Protein AF-A0A2D4J1Q3-F1 (afdb_monomer_lite)

InterPro domains:
  IPR022682 Peptidase C2, calpain, large subunit, domain III [PF01067] (1-33)
  IPR022683 Peptidase C2, calpain, domain III [SM00720] (1-94)
  IPR036213 Calpain large subunit, domain III superfamily [SSF49758] (2-84)
  IPR051297 PalB/RIM13 Calpain-like [PTHR46143] (2-76)

Organism: NCBI:txid129467

pLDDT: mean 78.74, std 18.18, range [32.31, 96.88]

Radius of gyration: 15.25 Å; chains: 1; bounding box: 37×30×38 Å

Foldseek 3Di:
DDDDQDDQQVQDDVVSVVRPVSHDDDDDDDPDFAKDKDWDDDDQVWFDKDKDADPDDDDDCPPQNDRMDILPGRDGQDPPGTSMDIRGGPPPPVPDDPPDD

Secondary structure (DSSP, 8-state):
------GGG---STTSTTTGGGS-------SS---EEEEE---TTSEE--EEE----SS--TTT--SEEE-SS-EE--SS--EEEEE--TTSTTS------

Sequence (101 aa):
MNGQWKGHSAGGCGNFRDTCKNNPIYQFQMDKTGPLLLELRGPRQYSVGLEVVTVSSIGDPGSLGFQKKNSGDYRHCRESCFNRLFSAGPLEEELLPPLLF

Structure (mmCIF, N/CA/C/O backbone):
data_AF-A0A2D4J1Q3-F1
#
_entry.id   AF-A0A2D4J1Q3-F1
#
loop_
_atom_site.group_PDB
_atom_site.id
_atom_site.type_symbol
_atom_site.label_atom_id
_atom_site.label_alt_id
_atom_site.label_comp_id
_atom_site.label_asym_id
_atom_site.label_entity_id
_atom_site.label_seq_id
_atom_site.pdbx_PDB_ins_code
_atom_site.Cartn_x
_atom_site.Cartn_y
_atom_site.Cartn_z
_atom_site.occupancy
_atom_site.B_iso_or_equiv
_atom_site.auth_seq_id
_atom_site.auth_comp_id
_atom_site.auth_asym_id
_atom_site.auth_atom_id
_atom_site.pdbx_PDB_model_num
ATOM 1 N N . MET A 1 1 ? -2.117 -10.049 5.778 1.00 82.56 1 MET A N 1
ATOM 2 C CA . MET A 1 1 ? -2.553 -10.398 4.406 1.00 82.56 1 MET A CA 1
ATOM 3 C C . MET A 1 1 ? -1.317 -10.769 3.602 1.00 82.56 1 MET A C 1
ATOM 5 O O . MET A 1 1 ? -0.285 -10.156 3.840 1.00 82.56 1 MET A O 1
ATOM 9 N N . ASN A 1 2 ? -1.406 -11.744 2.693 1.00 88.25 2 ASN A N 1
ATOM 10 C CA . ASN A 1 2 ? -0.297 -12.151 1.820 1.00 88.25 2 ASN A CA 1
ATOM 11 C C . ASN A 1 2 ? -0.722 -11.985 0.357 1.00 88.25 2 ASN A C 1
ATOM 13 O O . ASN A 1 2 ? -1.859 -12.304 0.018 1.00 88.25 2 ASN A O 1
ATOM 17 N N . GLY A 1 3 ? 0.182 -11.513 -0.500 1.00 90.12 3 GLY A N 1
ATOM 18 C CA . GLY A 1 3 ? -0.086 -11.284 -1.919 1.00 90.12 3 GLY A CA 1
ATOM 19 C C . GLY A 1 3 ? 1.199 -11.217 -2.740 1.00 90.12 3 GLY A C 1
ATOM 20 O O . GLY A 1 3 ? 2.296 -11.324 -2.194 1.00 90.12 3 GLY A O 1
ATOM 21 N N . GLN A 1 4 ? 1.062 -11.048 -4.056 1.00 92.88 4 GLN A N 1
ATOM 22 C CA . GLN A 1 4 ? 2.195 -10.961 -4.979 1.00 92.88 4 GLN A CA 1
ATOM 23 C C . GLN A 1 4 ? 1.923 -9.984 -6.129 1.00 92.88 4 GLN A C 1
ATOM 25 O O . GLN A 1 4 ? 0.797 -9.877 -6.618 1.00 92.88 4 GLN A O 1
ATOM 30 N N . TRP A 1 5 ? 2.984 -9.335 -6.605 1.00 94.19 5 TRP A N 1
ATOM 31 C CA . TRP A 1 5 ? 2.996 -8.580 -7.858 1.00 94.19 5 TRP A CA 1
ATOM 32 C C . TRP A 1 5 ? 3.526 -9.484 -8.974 1.00 94.19 5 TRP A C 1
ATOM 34 O O . TRP A 1 5 ? 4.673 -9.926 -8.911 1.00 94.19 5 TRP A O 1
ATOM 44 N N . LYS A 1 6 ? 2.705 -9.791 -9.985 1.00 94.88 6 LYS A N 1
ATOM 45 C CA . LYS A 1 6 ? 3.110 -10.623 -11.130 1.00 94.88 6 LYS A CA 1
ATOM 46 C C . LYS A 1 6 ? 2.300 -10.280 -12.377 1.00 94.88 6 LYS A C 1
ATOM 48 O O . LYS A 1 6 ? 1.083 -10.128 -12.312 1.00 94.88 6 LYS A O 1
ATOM 53 N N . GLY A 1 7 ? 2.968 -10.242 -13.531 1.00 96.12 7 GLY A N 1
ATOM 54 C CA . GLY A 1 7 ? 2.314 -9.984 -14.814 1.00 96.12 7 GLY A CA 1
ATOM 55 C C . GLY A 1 7 ? 1.574 -8.650 -14.783 1.00 96.12 7 GLY A C 1
ATOM 56 O O . GLY A 1 7 ? 2.171 -7.628 -14.465 1.00 96.12 7 GLY A O 1
ATOM 57 N N . HIS A 1 8 ? 0.268 -8.674 -15.051 1.00 95.38 8 HIS A N 1
ATOM 58 C CA . HIS A 1 8 ? -0.559 -7.468 -15.103 1.00 95.38 8 HIS A CA 1
ATOM 59 C C . HIS A 1 8 ? -0.595 -6.675 -13.785 1.00 95.38 8 HIS A C 1
ATOM 61 O O . HIS A 1 8 ? -0.690 -5.451 -13.827 1.00 95.38 8 HIS A O 1
ATOM 67 N N . SER A 1 9 ? -0.474 -7.342 -12.628 1.00 95.38 9 SER A N 1
ATOM 68 C CA . SER A 1 9 ? -0.524 -6.658 -11.329 1.00 95.38 9 SER A CA 1
ATOM 69 C C . SER A 1 9 ? 0.789 -5.993 -10.925 1.00 95.38 9 SER A C 1
ATOM 71 O O . SER A 1 9 ? 0.803 -5.239 -9.961 1.00 95.38 9 SER A O 1
ATOM 73 N N . ALA A 1 10 ? 1.894 -6.239 -11.639 1.00 95.06 10 ALA A N 1
ATOM 74 C CA . ALA A 1 10 ? 3.198 -5.623 -11.385 1.00 95.06 10 ALA A CA 1
ATOM 75 C C . ALA A 1 10 ? 3.273 -4.206 -11.988 1.00 95.06 10 ALA A C 1
ATOM 77 O O . ALA A 1 10 ? 4.061 -3.938 -12.891 1.00 95.06 10 ALA A O 1
ATOM 78 N N . GLY A 1 11 ? 2.417 -3.307 -11.498 1.00 95.38 11 GLY A N 1
ATOM 79 C CA . GLY A 1 11 ? 2.143 -2.007 -12.111 1.00 95.38 11 GLY A CA 1
ATOM 80 C C . GLY A 1 11 ? 3.189 -0.912 -11.889 1.00 95.38 11 GLY A C 1
ATOM 81 O O . GLY A 1 11 ? 3.113 0.124 -12.546 1.00 95.38 11 GLY A O 1
ATOM 82 N N . GLY A 1 12 ? 4.146 -1.119 -10.980 1.00 92.62 12 GLY A N 1
ATOM 83 C CA . GLY A 1 12 ? 5.148 -0.116 -10.602 1.00 92.62 12 GLY A CA 1
ATOM 84 C C . GLY A 1 12 ? 4.609 0.964 -9.652 1.00 92.62 12 GLY A C 1
ATOM 85 O O . GLY A 1 12 ? 3.511 0.845 -9.109 1.00 92.62 12 GLY A O 1
ATOM 86 N N . CYS A 1 13 ? 5.403 2.012 -9.418 1.00 90.12 13 CYS A N 1
ATOM 87 C CA . CYS A 1 13 ? 5.019 3.162 -8.591 1.00 90.12 13 CYS A CA 1
ATOM 88 C C . CYS A 1 13 ? 4.152 4.175 -9.363 1.00 90.12 13 CYS A C 1
ATOM 90 O O . CYS A 1 13 ? 3.921 4.028 -10.562 1.00 90.12 13 CYS A O 1
ATOM 92 N N . GLY A 1 14 ? 3.704 5.245 -8.696 1.00 88.75 14 GLY A N 1
ATOM 93 C CA . GLY A 1 14 ? 2.847 6.286 -9.289 1.00 88.75 14 GLY A CA 1
ATOM 94 C C . GLY A 1 14 ? 3.394 6.956 -10.561 1.00 88.75 14 GLY A C 1
ATOM 95 O O . GLY A 1 14 ? 2.615 7.501 -11.340 1.00 88.75 14 GLY A O 1
ATOM 96 N N . ASN A 1 15 ? 4.703 6.856 -10.817 1.00 92.81 15 ASN A N 1
ATOM 97 C CA . ASN A 1 15 ? 5.332 7.355 -12.042 1.00 92.81 15 ASN A CA 1
ATOM 98 C C . ASN A 1 15 ? 4.896 6.569 -13.294 1.00 92.81 15 ASN A C 1
ATOM 100 O O . ASN A 1 15 ? 4.889 7.118 -14.393 1.0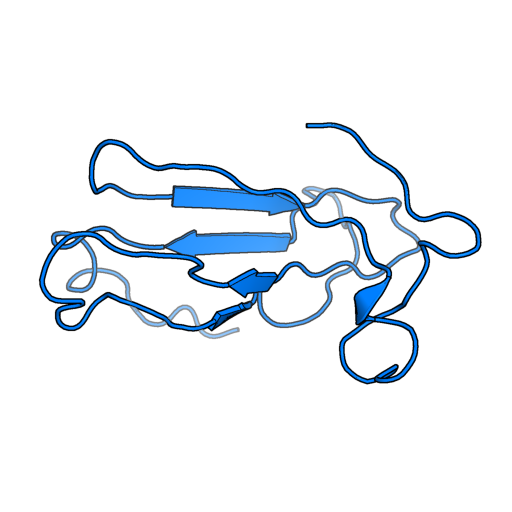0 92.81 15 ASN A O 1
ATOM 104 N N . PHE A 1 16 ? 4.477 5.311 -13.138 1.00 93.88 16 PHE A N 1
ATOM 105 C CA . PHE A 1 16 ? 3.973 4.457 -14.216 1.00 93.88 16 PHE A CA 1
ATOM 106 C C . PHE A 1 16 ? 2.447 4.579 -14.320 1.00 93.88 16 PHE A C 1
ATOM 108 O O . PHE A 1 16 ? 1.706 3.649 -14.002 1.00 93.88 16 PHE A O 1
ATOM 115 N N . ARG A 1 17 ? 1.966 5.763 -14.719 1.00 94.69 17 ARG A N 1
ATOM 116 C CA . ARG A 1 17 ? 0.546 6.172 -14.627 1.00 94.69 17 ARG A CA 1
ATOM 117 C C . ARG A 1 17 ? -0.441 5.204 -15.291 1.00 94.69 17 ARG A C 1
ATOM 119 O O . ARG A 1 17 ? -1.556 5.045 -14.799 1.00 94.69 17 ARG A O 1
ATOM 126 N N . ASP A 1 18 ? -0.033 4.542 -16.370 1.00 96.38 18 ASP A N 1
ATOM 127 C CA . ASP A 1 18 ? -0.901 3.630 -17.122 1.00 96.38 18 ASP A CA 1
ATOM 128 C C . ASP A 1 18 ? -1.059 2.259 -16.456 1.00 96.38 18 ASP A C 1
ATOM 130 O O . ASP A 1 18 ? -2.063 1.577 -16.671 1.00 96.38 18 ASP A O 1
ATOM 134 N N . THR A 1 19 ? -0.093 1.856 -15.627 1.00 96.25 19 THR A N 1
ATOM 135 C CA . THR A 1 19 ? -0.019 0.505 -15.055 1.00 96.25 19 THR A CA 1
ATOM 136 C C . THR A 1 19 ? -0.134 0.480 -13.537 1.00 96.25 19 THR A C 1
ATOM 138 O O . THR A 1 19 ? -0.544 -0.541 -12.992 1.00 96.25 19 THR A O 1
ATOM 141 N N . CYS A 1 20 ? 0.151 1.579 -12.833 1.00 94.00 20 CYS A N 1
ATOM 142 C CA . CYS A 1 20 ? 0.136 1.624 -11.367 1.00 94.00 20 CYS A CA 1
ATOM 143 C C . CYS A 1 20 ? -1.254 1.345 -10.770 1.00 94.00 20 CYS A C 1
ATOM 145 O O . CYS A 1 20 ? -1.361 0.785 -9.681 1.00 94.00 20 CYS A O 1
ATOM 147 N N . LYS A 1 21 ? -2.318 1.652 -11.519 1.00 94.81 21 LYS A N 1
ATOM 148 C CA . LYS A 1 21 ? -3.709 1.321 -11.175 1.00 94.81 21 LYS A CA 1
ATOM 149 C C . LYS A 1 21 ? -4.005 -0.185 -11.151 1.00 94.81 21 LYS A C 1
ATOM 151 O O . LYS A 1 21 ? -5.010 -0.584 -10.579 1.00 94.81 21 LYS A O 1
ATOM 156 N N . ASN A 1 22 ? -3.143 -1.011 -11.750 1.00 96.88 22 ASN A N 1
ATOM 157 C CA . ASN A 1 22 ? -3.304 -2.467 -11.784 1.00 96.88 22 ASN A CA 1
ATOM 158 C C . ASN A 1 22 ? -2.684 -3.154 -10.555 1.00 96.88 22 ASN A C 1
ATOM 160 O O . ASN A 1 22 ? -2.812 -4.371 -10.405 1.00 96.88 22 ASN A O 1
ATOM 164 N N . ASN A 1 23 ? -1.978 -2.409 -9.694 1.00 96.88 23 ASN A N 1
ATOM 165 C CA . ASN A 1 23 ? -1.428 -2.960 -8.459 1.00 96.88 23 ASN A CA 1
ATOM 166 C C . ASN A 1 23 ? -2.548 -3.542 -7.575 1.00 96.88 23 ASN A C 1
ATOM 168 O O . ASN A 1 23 ? -3.672 -3.045 -7.613 1.00 96.8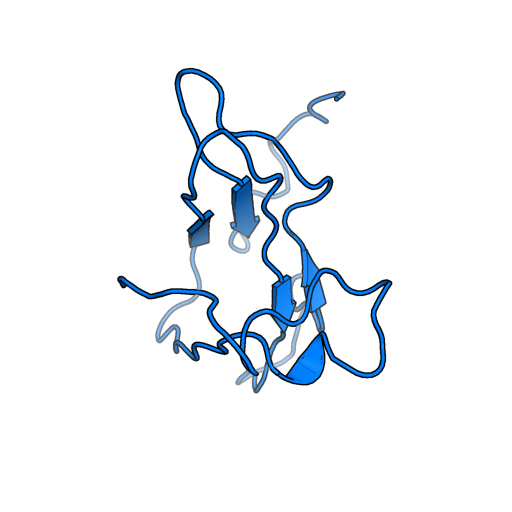8 23 ASN A O 1
ATOM 172 N N . PRO A 1 24 ? -2.265 -4.566 -6.749 1.00 95.88 24 PRO A N 1
ATOM 173 C CA . PRO A 1 24 ? -3.252 -5.110 -5.822 1.00 95.88 24 PRO A CA 1
ATOM 174 C C . PRO A 1 24 ? -3.792 -4.036 -4.869 1.00 95.88 24 PRO A C 1
ATOM 176 O O . PRO A 1 24 ? -3.015 -3.329 -4.226 1.00 95.88 24 PRO A O 1
ATOM 179 N N . ILE A 1 25 ? -5.119 -3.954 -4.752 1.00 94.56 25 ILE A N 1
ATOM 180 C CA . ILE A 1 25 ? -5.822 -3.027 -3.860 1.00 94.56 25 ILE A CA 1
ATOM 181 C C . ILE A 1 25 ? -6.519 -3.847 -2.778 1.00 94.56 25 ILE A C 1
ATOM 183 O O . ILE A 1 25 ? -7.245 -4.793 -3.078 1.00 94.56 25 ILE A O 1
ATOM 187 N N . TYR A 1 26 ? -6.305 -3.469 -1.520 1.00 94.25 26 TYR A N 1
ATOM 188 C CA . TYR A 1 26 ? -6.981 -4.060 -0.371 1.00 94.25 26 TYR A CA 1
ATOM 189 C C . TYR A 1 26 ? -7.789 -2.979 0.335 1.00 94.25 26 TYR A C 1
ATOM 191 O O . TYR A 1 26 ? -7.281 -1.889 0.588 1.00 94.25 26 TYR A O 1
ATOM 199 N N . GLN A 1 27 ? -9.034 -3.301 0.672 1.00 94.31 27 GLN A N 1
ATOM 200 C CA . GLN A 1 27 ? -9.913 -2.432 1.441 1.00 94.31 27 GLN A CA 1
ATOM 201 C C . GLN A 1 27 ? -10.068 -2.996 2.853 1.00 94.31 27 GLN A C 1
ATOM 203 O O . GLN A 1 27 ? -10.241 -4.201 3.036 1.00 94.31 27 GLN A O 1
ATOM 208 N N . PHE A 1 28 ? -10.012 -2.118 3.848 1.00 92.31 28 PHE A N 1
ATOM 209 C CA . PHE A 1 28 ? -10.322 -2.437 5.235 1.00 92.31 28 PHE A CA 1
ATOM 210 C C . PHE A 1 28 ? -11.252 -1.362 5.798 1.00 92.31 28 PHE A C 1
ATOM 212 O O . PHE A 1 28 ? -11.298 -0.242 5.291 1.00 92.31 28 PHE A O 1
ATOM 219 N N . GLN A 1 29 ? -12.001 -1.719 6.834 1.00 91.69 29 GLN A N 1
ATOM 220 C CA . GLN A 1 29 ? -12.894 -0.818 7.551 1.00 91.69 29 GLN A CA 1
ATOM 221 C C . GLN A 1 29 ? -12.412 -0.702 8.995 1.00 91.69 29 GLN A C 1
ATOM 223 O O . GLN A 1 29 ? -11.947 -1.681 9.578 1.00 91.69 29 GLN A O 1
ATOM 228 N N . MET A 1 30 ? -12.505 0.500 9.559 1.00 86.38 30 MET A N 1
ATOM 229 C CA . MET A 1 30 ? -12.239 0.745 10.973 1.00 86.38 30 MET A CA 1
ATOM 230 C C . MET A 1 30 ? -13.553 1.103 11.658 1.00 86.38 30 MET A C 1
ATOM 232 O O . MET A 1 30 ? -14.140 2.139 11.361 1.00 86.38 30 MET A O 1
ATOM 236 N N . ASP A 1 31 ? -14.006 0.253 12.579 1.00 86.31 31 ASP A N 1
ATOM 237 C CA . ASP A 1 31 ? -15.257 0.480 13.319 1.00 86.31 31 ASP A CA 1
ATOM 238 C C . ASP A 1 31 ? -15.107 1.544 14.415 1.00 86.31 31 ASP A C 1
ATOM 240 O O . ASP A 1 31 ? -16.089 2.113 14.890 1.00 86.31 31 ASP A O 1
ATOM 244 N N . LYS A 1 32 ? -13.868 1.801 14.847 1.00 83.62 32 LYS A N 1
ATOM 245 C CA . LYS A 1 32 ? -13.518 2.803 15.856 1.00 83.62 32 LYS A CA 1
ATOM 246 C C . LYS A 1 32 ? -12.283 3.569 15.409 1.00 83.62 32 LYS A C 1
ATOM 248 O O . LYS A 1 32 ? -11.348 2.981 14.865 1.00 83.62 32 LYS A O 1
ATOM 253 N N . THR A 1 33 ? -12.258 4.866 15.694 1.00 81.69 33 THR A N 1
ATOM 254 C CA . THR A 1 33 ? -11.068 5.698 15.506 1.00 81.69 33 THR A CA 1
ATOM 255 C C . THR A 1 33 ? -9.958 5.251 16.455 1.00 81.69 33 THR A C 1
ATOM 257 O O . THR A 1 33 ? -10.204 4.973 17.628 1.00 81.69 33 THR A O 1
ATOM 260 N N . GLY A 1 34 ? -8.727 5.201 15.956 1.00 83.56 34 GLY A N 1
ATOM 261 C CA . GLY A 1 34 ? -7.557 4.828 16.738 1.00 83.56 34 GLY A CA 1
ATOM 262 C C . GLY A 1 34 ? -6.287 4.835 15.891 1.00 83.56 34 GLY A C 1
ATOM 263 O O . GLY A 1 34 ? -6.367 5.032 14.675 1.00 83.56 34 GLY A O 1
ATOM 264 N N . PRO A 1 35 ? -5.120 4.631 16.521 1.00 85.00 35 PRO A N 1
ATOM 265 C CA . PRO A 1 35 ? -3.860 4.557 15.803 1.00 85.00 35 PRO A CA 1
ATOM 266 C C . PRO A 1 35 ? -3.849 3.351 14.860 1.00 85.00 35 PRO A C 1
ATOM 268 O O . PRO A 1 35 ? -4.242 2.242 15.232 1.00 85.00 35 PRO A O 1
ATOM 271 N N . LEU A 1 36 ? -3.363 3.568 13.640 1.00 86.19 36 LEU A N 1
ATOM 272 C CA . LEU A 1 36 ? -3.187 2.522 12.639 1.00 86.19 36 LEU A CA 1
ATOM 273 C C . LEU A 1 36 ? -1.737 2.494 12.169 1.00 86.19 36 LEU A C 1
ATOM 275 O O . LEU A 1 36 ? -1.187 3.517 11.761 1.00 86.19 36 LEU A O 1
ATOM 279 N N . LEU A 1 37 ? -1.152 1.298 12.166 1.00 90.06 37 LEU A N 1
ATOM 280 C CA . LEU A 1 37 ? 0.147 1.029 11.569 1.00 90.06 37 LEU A CA 1
ATOM 281 C C . LEU A 1 37 ? -0.011 0.003 10.446 1.00 90.06 37 LEU A C 1
ATOM 283 O O . LEU A 1 37 ? -0.405 -1.138 10.688 1.00 90.06 37 LEU A O 1
ATOM 287 N N . LEU A 1 38 ? 0.333 0.406 9.224 1.00 89.56 38 LEU A N 1
ATOM 288 C CA . LEU A 1 38 ? 0.414 -0.490 8.073 1.00 89.56 38 LEU A CA 1
ATOM 289 C C . LEU A 1 38 ? 1.869 -0.779 7.729 1.00 89.56 38 LEU A C 1
ATOM 291 O O . LEU A 1 38 ? 2.706 0.121 7.703 1.00 89.56 38 LEU A O 1
ATOM 295 N N . GLU A 1 39 ? 2.146 -2.043 7.433 1.00 90.38 39 GLU A N 1
ATOM 296 C CA . GLU A 1 39 ? 3.481 -2.575 7.198 1.00 90.38 39 GLU A CA 1
ATOM 297 C C . GLU A 1 39 ? 3.512 -3.363 5.886 1.00 90.38 39 GLU A C 1
ATOM 299 O O . GLU A 1 39 ? 2.890 -4.422 5.778 1.00 90.38 39 GLU A O 1
ATOM 304 N N . LEU A 1 40 ? 4.275 -2.881 4.899 1.00 89.62 40 LEU A N 1
ATOM 305 C CA . LEU A 1 40 ? 4.533 -3.631 3.668 1.00 89.62 40 LEU A CA 1
ATOM 306 C C . LEU A 1 40 ? 5.927 -4.266 3.695 1.00 89.62 40 LEU A C 1
ATOM 308 O O . LEU A 1 40 ? 6.939 -3.570 3.812 1.00 89.62 40 LEU A O 1
ATOM 312 N N . ARG A 1 41 ? 5.963 -5.595 3.542 1.00 88.75 41 ARG A N 1
ATOM 313 C CA . ARG A 1 41 ? 7.185 -6.395 3.384 1.00 88.75 41 ARG A CA 1
ATOM 314 C C . ARG A 1 41 ? 7.297 -6.905 1.949 1.00 88.75 41 ARG A C 1
ATOM 316 O O . ARG A 1 41 ? 6.307 -7.341 1.369 1.00 88.75 41 ARG A O 1
ATOM 323 N N . GLY A 1 42 ? 8.510 -6.903 1.406 1.00 86.88 42 GLY A N 1
ATOM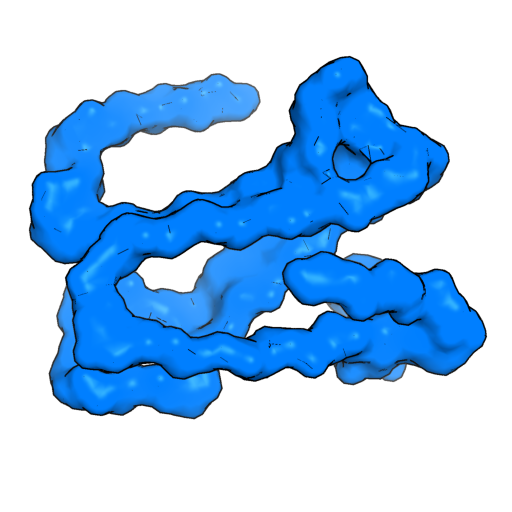 324 C CA . GLY A 1 42 ? 8.810 -7.437 0.078 1.00 86.88 42 GLY A CA 1
ATOM 325 C C . GLY A 1 42 ? 10.245 -7.965 -0.023 1.00 86.88 42 GLY A C 1
ATOM 326 O O . GLY A 1 42 ? 11.019 -7.818 0.926 1.00 86.88 42 GLY A O 1
ATOM 327 N N . PRO A 1 43 ? 10.617 -8.598 -1.151 1.00 88.25 43 PRO A N 1
ATOM 328 C CA . PRO A 1 43 ? 11.978 -9.084 -1.376 1.00 88.25 43 PRO A CA 1
ATOM 329 C C . PRO A 1 43 ? 13.019 -7.957 -1.315 1.00 88.25 43 PRO A C 1
ATOM 331 O O . PRO A 1 43 ? 12.757 -6.843 -1.763 1.00 88.25 43 PRO A O 1
ATOM 334 N N . ARG A 1 44 ? 14.234 -8.261 -0.834 1.00 84.75 44 ARG A N 1
ATOM 335 C CA . ARG A 1 44 ? 15.319 -7.270 -0.647 1.00 84.75 44 ARG A CA 1
ATOM 336 C C . ARG A 1 44 ? 15.703 -6.508 -1.915 1.00 84.75 44 ARG A C 1
ATOM 338 O O . ARG A 1 44 ? 16.087 -5.347 -1.832 1.00 84.75 44 ARG A O 1
ATOM 345 N N . GLN A 1 45 ? 15.583 -7.149 -3.075 1.00 87.75 45 GLN A N 1
ATOM 346 C CA . GLN A 1 45 ? 15.925 -6.543 -4.362 1.00 87.75 45 GLN A CA 1
ATOM 347 C C . GLN A 1 45 ? 14.947 -5.455 -4.833 1.00 87.75 45 GLN A C 1
ATOM 349 O O . GLN A 1 45 ? 15.256 -4.755 -5.792 1.00 87.75 45 GLN A O 1
ATOM 354 N N . TYR A 1 46 ? 13.784 -5.305 -4.191 1.00 87.94 46 TYR A N 1
ATOM 355 C CA . TYR A 1 46 ? 12.774 -4.329 -4.593 1.00 87.94 46 TYR A CA 1
ATOM 356 C C . TYR A 1 46 ? 12.622 -3.230 -3.547 1.00 87.94 46 TYR A C 1
ATOM 358 O O . TYR A 1 46 ? 12.542 -3.493 -2.346 1.00 87.94 46 TYR A O 1
ATOM 366 N N . SER A 1 47 ? 12.542 -1.990 -4.023 1.00 90.06 47 SER A N 1
ATOM 367 C CA . SER A 1 47 ? 12.096 -0.860 -3.215 1.00 90.06 47 SER A CA 1
ATOM 368 C C . SER A 1 47 ? 10.574 -0.846 -3.206 1.00 90.06 47 SER A C 1
ATOM 370 O O . SER A 1 47 ? 9.949 -0.810 -4.266 1.00 90.06 47 SER A O 1
ATOM 372 N N . VAL A 1 48 ? 9.971 -0.896 -2.021 1.00 91.06 48 VAL A N 1
ATOM 373 C CA . VAL A 1 48 ? 8.513 -1.004 -1.867 1.00 91.06 48 VAL A CA 1
ATOM 374 C C . VAL A 1 48 ? 7.940 0.238 -1.203 1.00 91.06 48 VAL A C 1
ATOM 376 O O . VAL A 1 48 ? 8.613 0.887 -0.403 1.00 91.06 48 VAL A O 1
ATOM 379 N N . GLY A 1 49 ? 6.691 0.554 -1.523 1.00 91.38 49 GLY A N 1
ATOM 380 C CA . GLY A 1 49 ? 5.910 1.637 -0.934 1.00 91.38 49 GLY A CA 1
ATOM 381 C C . GLY A 1 49 ? 4.427 1.293 -0.995 1.00 91.38 49 GLY A C 1
ATOM 382 O O . GLY A 1 49 ? 4.021 0.474 -1.824 1.00 91.38 49 GLY A O 1
ATOM 383 N N . LEU A 1 50 ? 3.638 1.872 -0.094 1.00 91.69 50 LEU A N 1
ATOM 384 C CA . LEU A 1 50 ? 2.188 1.696 -0.064 1.00 91.69 50 LEU A CA 1
ATOM 385 C C . LEU A 1 50 ? 1.481 3.045 -0.012 1.00 91.69 50 LEU A C 1
ATOM 387 O O . LEU A 1 50 ? 2.027 4.047 0.458 1.00 91.69 50 LEU A O 1
ATOM 391 N N . GLU A 1 51 ? 0.239 3.037 -0.471 1.00 92.44 51 GLU A N 1
ATOM 392 C CA . GLU A 1 51 ? -0.652 4.182 -0.448 1.00 92.44 51 GLU A CA 1
ATOM 393 C C . GLU A 1 51 ? -1.996 3.773 0.147 1.00 92.44 51 GLU A C 1
ATOM 395 O O . GLU A 1 51 ? -2.511 2.693 -0.141 1.00 92.44 51 GLU A O 1
ATOM 400 N N . VAL A 1 52 ? -2.549 4.645 0.982 1.00 92.44 52 VAL A N 1
ATOM 401 C CA . VAL A 1 52 ? -3.878 4.517 1.570 1.00 92.44 52 VAL A CA 1
ATOM 402 C C . VAL A 1 52 ? -4.733 5.647 1.036 1.00 92.44 52 VAL A C 1
ATOM 404 O O . VAL A 1 52 ? -4.350 6.815 1.115 1.00 92.44 52 VAL A O 1
ATOM 407 N N . VAL A 1 53 ? -5.897 5.289 0.51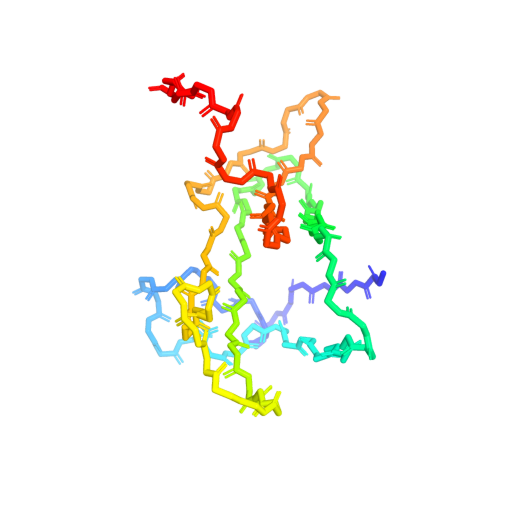3 1.00 91.56 53 VAL A N 1
ATOM 408 C CA . VAL A 1 53 ? -6.898 6.227 0.015 1.00 91.56 53 VAL A CA 1
ATOM 409 C C . VAL A 1 53 ? -8.166 6.018 0.823 1.00 91.56 53 VAL A C 1
ATOM 411 O O . VAL A 1 53 ? -8.613 4.882 1.000 1.00 91.56 53 VAL A O 1
ATOM 414 N N . THR A 1 54 ? -8.738 7.107 1.323 1.00 90.56 54 THR A N 1
ATOM 415 C CA . THR A 1 54 ? -10.004 7.045 2.051 1.00 90.56 54 THR A CA 1
ATOM 416 C C . THR A 1 54 ? -11.136 6.847 1.054 1.00 90.56 54 THR A C 1
ATOM 418 O O . THR A 1 54 ? -11.380 7.700 0.207 1.00 90.56 54 THR A O 1
ATOM 421 N N . VAL A 1 55 ? -11.826 5.709 1.153 1.00 90.75 55 VAL A N 1
ATOM 422 C CA . VAL A 1 55 ? -12.987 5.387 0.304 1.00 90.75 55 VAL A CA 1
ATOM 423 C C . VAL A 1 55 ? -14.242 6.096 0.812 1.00 90.75 55 VAL A C 1
ATOM 425 O O . VAL A 1 55 ? -15.002 6.668 0.038 1.00 90.75 55 VAL A O 1
ATOM 428 N N . SER A 1 56 ? -14.452 6.069 2.127 1.00 88.25 56 SER A N 1
ATOM 429 C CA . SER A 1 56 ? -15.590 6.693 2.797 1.00 88.25 56 SER A CA 1
ATOM 430 C C . SER A 1 56 ? -15.253 6.951 4.260 1.00 88.25 56 SER A C 1
ATOM 432 O O . SER A 1 56 ? -14.599 6.120 4.890 1.00 88.25 56 SER A O 1
ATOM 434 N N . SER A 1 57 ? -15.755 8.054 4.808 1.00 82.81 57 SER A N 1
ATOM 435 C CA . SER A 1 57 ? -15.707 8.361 6.238 1.00 82.81 57 SER A CA 1
ATOM 436 C C . SER A 1 57 ? -17.113 8.707 6.716 1.00 82.81 57 SER A C 1
ATOM 438 O O . SER A 1 57 ? -17.864 9.356 5.989 1.00 82.81 57 SER A O 1
ATOM 440 N N . ILE A 1 58 ? -17.477 8.255 7.916 1.00 75.75 58 ILE A N 1
ATOM 441 C CA . ILE A 1 58 ? -18.755 8.581 8.556 1.00 75.75 58 ILE A CA 1
ATOM 442 C C . ILE A 1 58 ? -18.476 9.665 9.601 1.00 75.75 58 ILE A C 1
ATOM 444 O O . ILE A 1 58 ? -17.664 9.453 10.498 1.00 75.75 58 ILE A O 1
ATOM 448 N N . GLY A 1 59 ? -19.148 10.811 9.481 1.00 69.88 59 GLY A N 1
ATOM 449 C CA . GLY A 1 59 ? -18.910 12.003 10.305 1.00 69.88 59 GLY A CA 1
ATOM 450 C C . GLY A 1 59 ? -18.080 13.070 9.585 1.00 69.88 59 GLY A C 1
ATOM 451 O O . GLY A 1 59 ? -17.575 12.835 8.485 1.00 69.88 59 GLY A O 1
ATOM 452 N N . ASP A 1 60 ? -17.963 14.254 10.191 1.00 60.12 60 ASP A N 1
ATOM 453 C CA . ASP A 1 60 ? -17.138 15.328 9.635 1.00 60.12 60 ASP A CA 1
ATOM 454 C C . ASP A 1 60 ? -15.673 14.871 9.566 1.00 60.12 60 ASP A C 1
ATOM 456 O O . ASP A 1 60 ? -15.147 14.373 10.566 1.00 60.12 60 ASP A O 1
ATOM 460 N N . PRO A 1 61 ? -14.980 15.043 8.425 1.00 57.56 61 PRO A N 1
ATOM 461 C CA . PRO A 1 61 ? -13.600 14.590 8.260 1.00 57.56 61 PRO A CA 1
ATOM 462 C C . PRO A 1 61 ? -12.612 15.245 9.239 1.00 5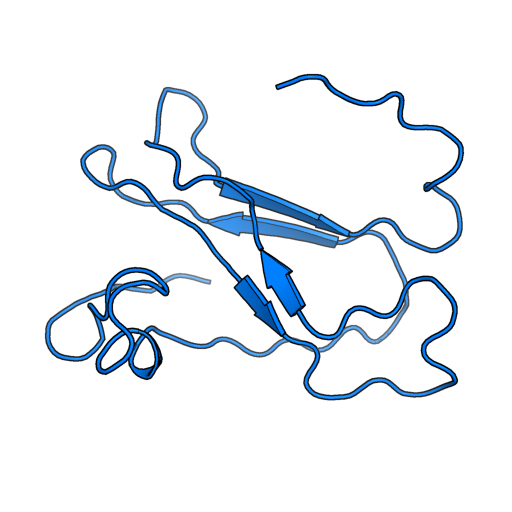7.56 61 PRO A C 1
ATOM 464 O O . PRO A 1 61 ? -11.477 14.782 9.340 1.00 57.56 61 PRO A O 1
ATOM 467 N N . GLY A 1 62 ? -13.027 16.275 9.987 1.00 61.97 62 GLY A N 1
ATOM 468 C CA . GLY A 1 62 ? -12.195 16.962 10.971 1.00 61.97 62 GLY A CA 1
ATOM 469 C C . GLY A 1 62 ? -10.857 17.421 10.382 1.00 61.97 62 GLY A C 1
ATOM 470 O O . GLY A 1 62 ? -10.675 17.484 9.169 1.00 61.97 62 GLY A O 1
ATOM 471 N N . SER A 1 63 ? -9.889 17.727 11.242 1.00 60.19 63 SER A N 1
ATOM 472 C CA . SER A 1 63 ? -8.516 18.046 10.822 1.00 60.19 63 SER A CA 1
ATOM 473 C C . SER A 1 63 ? -7.671 16.811 10.471 1.00 60.19 63 SER A C 1
ATOM 475 O O . SER A 1 63 ? -6.574 16.962 9.946 1.00 60.19 63 SER A O 1
ATOM 477 N N . LEU A 1 64 ? -8.164 15.597 10.756 1.00 62.81 64 LEU A N 1
ATOM 478 C CA . LEU A 1 64 ? -7.395 14.341 10.701 1.00 62.81 64 LEU A CA 1
ATOM 479 C C . LEU A 1 64 ? -7.781 13.432 9.524 1.00 62.81 64 LEU A C 1
ATOM 481 O O . LEU A 1 64 ? -7.093 12.447 9.241 1.00 62.81 64 LEU A O 1
ATOM 485 N N . GLY A 1 65 ? -8.883 13.731 8.835 1.00 69.81 65 GLY A N 1
ATOM 486 C CA . GLY A 1 65 ? -9.291 13.027 7.630 1.00 69.81 65 GLY A CA 1
ATOM 487 C C . GLY A 1 65 ? -8.335 13.331 6.481 1.00 69.81 65 GLY A C 1
ATOM 488 O O . GLY A 1 65 ? -8.171 14.479 6.078 1.00 69.81 65 GLY A O 1
ATOM 489 N N . PHE A 1 66 ? -7.722 12.296 5.911 1.00 81.81 66 PHE A N 1
ATOM 490 C CA . PHE A 1 66 ? -6.912 12.422 4.702 1.00 81.81 66 PHE A CA 1
ATOM 491 C C . PHE A 1 66 ? -7.640 11.798 3.513 1.00 81.81 66 PHE A C 1
ATOM 493 O O . PHE A 1 66 ? -8.275 10.756 3.639 1.00 81.81 66 PHE A O 1
ATOM 500 N N . GLN A 1 67 ? -7.515 12.400 2.331 1.00 84.19 67 GLN A N 1
ATOM 501 C CA . GLN A 1 67 ? -7.973 11.766 1.088 1.00 84.19 67 GLN A CA 1
ATOM 502 C C . GLN A 1 67 ? -7.001 10.667 0.649 1.00 84.19 67 GLN A C 1
ATOM 504 O O . GLN A 1 67 ? -7.411 9.589 0.227 1.00 84.19 67 GLN A O 1
ATOM 509 N N . LYS A 1 68 ? -5.697 10.930 0.788 1.00 87.75 68 LYS A N 1
ATOM 510 C CA . LYS A 1 68 ? -4.623 10.031 0.373 1.00 87.75 68 LYS A CA 1
ATOM 511 C C . LYS A 1 68 ? -3.382 10.223 1.243 1.00 87.75 68 LYS A C 1
ATOM 513 O O . LYS A 1 68 ? -2.967 11.355 1.475 1.00 87.75 68 LYS A O 1
ATOM 518 N N . LYS A 1 69 ? -2.780 9.124 1.696 1.00 89.94 69 LYS A N 1
ATOM 519 C CA . LYS A 1 69 ? -1.534 9.099 2.474 1.00 89.94 69 LYS A CA 1
ATOM 520 C C . LYS A 1 69 ? -0.617 8.016 1.920 1.00 89.94 69 LYS A C 1
ATOM 522 O O . LYS A 1 69 ? -1.082 6.937 1.570 1.00 89.94 69 LYS A O 1
ATOM 527 N N . ASN A 1 70 ? 0.678 8.290 1.822 1.00 90.19 70 ASN A N 1
ATOM 528 C CA . ASN A 1 70 ? 1.672 7.333 1.338 1.00 90.19 70 ASN A CA 1
ATOM 529 C C . ASN A 1 70 ? 2.733 7.079 2.409 1.00 90.19 70 ASN A C 1
ATOM 531 O O . ASN A 1 70 ? 2.865 7.844 3.364 1.00 90.19 70 ASN A O 1
ATOM 535 N N . SER A 1 71 ? 3.460 5.978 2.271 1.00 89.00 71 SER A N 1
ATOM 536 C CA . SER A 1 71 ? 4.487 5.577 3.233 1.00 89.00 71 SER A CA 1
ATOM 537 C C . SER A 1 71 ? 5.810 6.356 3.102 1.00 89.00 71 SER A C 1
ATOM 539 O O . SER A 1 71 ? 6.802 5.999 3.732 1.00 89.00 71 SER A O 1
ATOM 541 N N . GLY A 1 72 ? 5.846 7.415 2.287 1.00 87.12 72 GLY A N 1
ATOM 542 C CA . GLY A 1 72 ? 7.052 8.160 1.936 1.00 87.12 72 GLY A CA 1
ATOM 543 C C . GLY A 1 72 ? 7.881 7.458 0.860 1.00 87.12 72 GLY A C 1
ATOM 544 O O . GLY A 1 72 ? 7.344 6.733 0.017 1.00 87.12 72 GLY A O 1
ATOM 545 N N . ASP A 1 73 ? 9.196 7.674 0.893 1.00 86.81 73 ASP A N 1
ATOM 546 C CA . ASP A 1 73 ? 10.129 7.112 -0.086 1.00 86.81 73 ASP A CA 1
ATOM 547 C C . ASP A 1 73 ? 10.030 5.586 -0.194 1.00 86.81 73 ASP A C 1
ATOM 549 O O . ASP A 1 73 ? 9.794 4.866 0.783 1.00 86.81 73 ASP A O 1
ATOM 553 N N . TYR A 1 74 ? 10.262 5.075 -1.403 1.00 84.25 74 TYR A N 1
ATOM 554 C CA . TYR A 1 74 ? 10.347 3.641 -1.654 1.00 84.25 74 TYR A CA 1
ATOM 555 C C . TYR A 1 74 ? 11.640 3.114 -1.040 1.00 84.25 74 TYR A C 1
ATOM 557 O O . TYR A 1 74 ? 12.734 3.457 -1.487 1.00 84.25 74 TYR A O 1
ATOM 565 N N . ARG A 1 75 ? 11.528 2.258 -0.023 1.00 82.94 75 ARG A N 1
ATOM 566 C CA . ARG A 1 75 ? 12.695 1.762 0.716 1.00 82.94 75 ARG A CA 1
ATOM 567 C C . ARG A 1 75 ? 13.001 0.319 0.356 1.00 82.94 75 ARG A C 1
ATOM 569 O O . ARG A 1 75 ? 12.094 -0.502 0.199 1.00 82.94 75 ARG A O 1
ATOM 576 N N . HIS A 1 76 ? 14.292 0.009 0.266 1.00 76.56 76 HIS A N 1
ATOM 577 C CA . HIS A 1 76 ? 14.762 -1.369 0.234 1.00 76.56 76 HIS A CA 1
ATOM 578 C C . HIS A 1 76 ? 14.538 -2.027 1.592 1.00 76.56 76 HIS A C 1
ATOM 580 O O . HIS A 1 76 ? 14.718 -1.417 2.647 1.00 76.56 76 HIS A O 1
ATOM 586 N N . CYS A 1 77 ? 14.229 -3.312 1.563 1.00 67.88 77 CYS A N 1
ATOM 587 C CA . CYS A 1 77 ? 14.228 -4.144 2.751 1.00 67.88 77 CYS A CA 1
ATOM 588 C C . CYS A 1 77 ? 15.689 -4.387 3.210 1.00 67.88 77 CYS A C 1
ATOM 590 O O . CYS A 1 77 ? 16.366 -5.276 2.696 1.00 67.88 77 CYS A O 1
ATOM 592 N N . ARG A 1 78 ? 16.199 -3.580 4.157 1.00 59.19 78 ARG A N 1
ATOM 593 C CA . ARG A 1 78 ? 17.373 -3.923 4.994 1.00 59.19 78 ARG A CA 1
ATOM 594 C C . ARG A 1 78 ? 16.903 -4.451 6.350 1.00 59.19 78 ARG A C 1
ATOM 596 O O . ARG A 1 78 ? 15.789 -4.130 6.732 1.00 59.19 78 ARG A O 1
ATOM 603 N N . GLU A 1 79 ? 17.756 -5.245 7.007 1.00 54.53 79 GLU A N 1
ATOM 604 C CA . GLU A 1 79 ? 17.670 -6.051 8.256 1.00 54.53 79 GLU A CA 1
ATOM 605 C C . GLU A 1 79 ? 16.423 -5.988 9.183 1.00 54.53 79 GLU A C 1
ATOM 607 O O . GLU A 1 79 ? 16.118 -6.995 9.814 1.00 54.53 79 GLU A O 1
ATOM 612 N N . SER A 1 80 ? 15.631 -4.911 9.219 1.00 50.47 80 SER A N 1
ATOM 613 C CA . SER A 1 80 ? 14.260 -4.877 9.753 1.00 50.47 80 SER A CA 1
ATOM 614 C C . SER A 1 80 ? 13.319 -4.162 8.760 1.00 50.47 80 SER A C 1
ATOM 616 O O . SER A 1 80 ? 13.280 -2.937 8.662 1.00 50.47 80 SER A O 1
ATOM 618 N N . CYS A 1 81 ? 12.607 -4.946 7.942 1.00 48.50 81 CYS A N 1
ATOM 619 C CA . CYS A 1 81 ? 12.047 -4.505 6.661 1.00 48.50 81 CYS A CA 1
ATOM 620 C C . CYS A 1 81 ? 10.576 -4.112 6.699 1.00 48.50 81 CYS A C 1
ATOM 622 O O . CYS A 1 81 ? 9.705 -4.979 6.615 1.00 48.50 81 CYS A O 1
ATOM 624 N N . PHE A 1 82 ? 10.293 -2.814 6.711 1.00 57.81 82 PHE A N 1
ATOM 625 C CA . PHE A 1 82 ? 8.924 -2.329 6.606 1.00 57.81 82 PHE A CA 1
ATOM 626 C C . PHE A 1 82 ? 8.900 -0.967 5.938 1.00 57.81 82 PHE A C 1
ATOM 628 O O . PHE A 1 82 ? 9.565 -0.052 6.424 1.00 57.81 82 PHE A O 1
ATOM 635 N N . ASN A 1 83 ? 8.096 -0.808 4.886 1.00 64.81 83 ASN A N 1
ATOM 636 C CA . ASN A 1 83 ? 7.584 0.526 4.608 1.00 64.81 83 ASN A CA 1
ATOM 637 C C . ASN A 1 83 ? 6.349 0.735 5.490 1.00 64.81 83 ASN A C 1
ATOM 639 O O . ASN A 1 83 ? 5.370 -0.010 5.369 1.00 64.81 83 ASN A O 1
ATOM 643 N N . ARG A 1 84 ? 6.472 1.649 6.458 1.00 74.62 84 ARG A N 1
ATOM 644 C CA . ARG A 1 84 ? 5.493 1.868 7.525 1.00 74.62 84 ARG A CA 1
ATOM 645 C C . ARG A 1 84 ? 4.684 3.110 7.218 1.00 74.62 84 ARG A C 1
ATOM 647 O O . ARG A 1 84 ? 5.250 4.166 6.956 1.00 74.62 84 ARG A O 1
ATOM 654 N N . LEU A 1 85 ? 3.371 2.991 7.323 1.00 76.62 85 LEU A N 1
ATOM 655 C CA . LEU A 1 85 ? 2.479 4.138 7.345 1.00 76.62 85 LEU A CA 1
ATOM 656 C C . LEU A 1 85 ? 1.780 4.167 8.694 1.00 76.62 85 LEU A C 1
ATOM 658 O O . LEU A 1 85 ? 1.018 3.258 9.019 1.00 76.62 85 LEU A O 1
ATOM 662 N N . PHE A 1 86 ? 2.078 5.204 9.471 1.00 74.88 86 PHE A N 1
ATOM 663 C CA . PHE A 1 86 ? 1.409 5.480 10.732 1.00 74.88 86 PHE A CA 1
ATOM 664 C C . PHE A 1 86 ? 0.339 6.549 10.527 1.00 74.88 86 PHE A C 1
ATOM 666 O O . PHE A 1 86 ? 0.580 7.576 9.883 1.00 74.88 86 PHE A O 1
ATOM 673 N N . SER A 1 87 ? -0.847 6.315 11.074 1.00 71.75 87 SER A N 1
ATOM 674 C CA . SER A 1 87 ? -1.889 7.327 11.219 1.00 71.75 87 SER A CA 1
ATOM 675 C C . SER A 1 87 ? -2.216 7.467 12.698 1.00 71.75 87 SER A C 1
ATOM 677 O O . SER A 1 87 ? -2.722 6.518 13.295 1.00 71.75 87 SER A O 1
ATOM 679 N N . ALA A 1 88 ? -1.900 8.631 13.271 1.00 60.22 88 ALA A N 1
ATOM 680 C CA . ALA A 1 88 ? -2.251 8.970 14.643 1.00 60.22 88 ALA A CA 1
ATOM 681 C C . ALA A 1 88 ? -3.774 9.130 14.770 1.00 60.22 88 ALA A C 1
A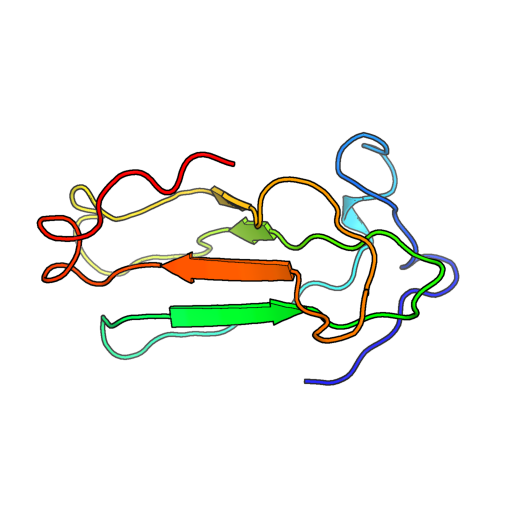TOM 683 O O . ALA A 1 88 ? -4.438 9.618 13.852 1.00 60.22 88 ALA A O 1
ATOM 684 N N . GLY A 1 89 ? -4.327 8.699 15.903 1.00 57.41 89 GLY A N 1
ATOM 685 C CA . GLY A 1 89 ? -5.681 9.078 16.306 1.00 57.41 89 GLY A CA 1
ATOM 686 C C . GLY A 1 89 ? -5.710 10.498 16.899 1.00 57.41 89 GLY A C 1
ATOM 687 O O . GLY A 1 89 ? -4.653 11.084 17.130 1.00 57.41 89 GLY A O 1
ATOM 688 N N . PRO A 1 90 ? -6.899 11.040 17.221 1.00 53.41 90 PRO A N 1
ATOM 689 C CA . PRO A 1 90 ? -7.092 12.426 17.675 1.00 53.41 90 PRO A CA 1
ATOM 690 C C . PRO A 1 90 ? -6.395 12.848 18.980 1.00 53.41 90 PRO A C 1
ATOM 692 O O . PRO A 1 90 ? -6.566 13.986 19.398 1.00 53.41 90 PRO A O 1
ATOM 695 N N . LEU A 1 91 ? -5.623 11.977 19.634 1.00 44.41 91 LEU A N 1
ATOM 696 C CA . LEU A 1 91 ? -4.993 12.257 20.930 1.00 44.41 91 LEU A CA 1
ATOM 697 C C . LEU A 1 91 ? -3.455 12.300 20.890 1.00 44.41 91 LEU A C 1
ATOM 699 O O . LEU A 1 91 ? -2.851 12.521 21.934 1.00 44.41 91 LEU A O 1
ATOM 703 N N . GLU A 1 92 ? -2.812 12.086 19.735 1.00 45.75 92 GLU A N 1
ATOM 704 C CA . GLU A 1 92 ? -1.353 11.850 19.683 1.00 45.75 92 GLU A CA 1
ATOM 705 C C . GLU A 1 92 ? -0.555 12.821 18.790 1.00 45.75 92 GLU A C 1
ATOM 707 O O . GLU A 1 92 ? 0.673 12.781 18.807 1.00 45.75 92 GLU A O 1
ATOM 712 N N . GLU A 1 93 ? -1.202 13.728 18.041 1.00 45.88 93 GLU A N 1
ATOM 713 C CA . GLU A 1 93 ? -0.479 14.678 17.167 1.00 45.88 93 GLU A CA 1
ATOM 714 C C . GLU A 1 93 ? 0.312 15.768 17.921 1.00 45.88 93 GLU A C 1
ATOM 716 O O . GLU A 1 93 ? 1.198 16.381 17.336 1.00 45.88 93 GLU A O 1
ATOM 721 N N . GLU A 1 94 ? 0.082 15.971 19.221 1.00 38.25 94 GLU A N 1
ATOM 722 C CA . GLU A 1 94 ? 0.766 17.009 20.018 1.00 38.25 94 GLU A CA 1
ATOM 723 C C . GLU A 1 94 ? 2.158 16.602 20.552 1.00 38.25 94 GLU A C 1
ATOM 725 O O . GLU A 1 94 ? 2.871 17.445 21.092 1.00 38.25 94 GLU A O 1
ATOM 730 N N . LEU A 1 95 ? 2.581 15.333 20.440 1.00 39.31 95 LEU A N 1
ATOM 731 C CA . LEU A 1 95 ? 3.746 14.828 21.198 1.00 39.31 95 LEU A CA 1
ATOM 732 C C . LEU A 1 95 ? 4.881 14.201 20.382 1.00 39.31 95 LEU A C 1
ATOM 734 O O . LEU A 1 95 ? 5.879 13.782 20.972 1.00 39.31 95 LEU A O 1
ATOM 738 N N . LEU A 1 96 ? 4.793 14.142 19.052 1.00 38.41 96 LEU A N 1
ATOM 739 C CA . LEU A 1 96 ? 5.886 13.588 18.251 1.00 38.41 96 LEU A CA 1
ATOM 740 C C . LEU A 1 96 ? 6.778 14.711 17.702 1.00 38.41 96 LEU A C 1
ATOM 742 O O . LEU A 1 96 ? 6.335 15.463 16.833 1.00 38.41 96 LEU A O 1
ATOM 746 N N . PRO A 1 97 ? 8.041 14.840 18.164 1.00 32.31 97 PRO A N 1
ATOM 747 C CA . PRO A 1 97 ? 8.977 15.750 17.525 1.00 32.31 97 PRO A CA 1
ATOM 748 C C . PRO A 1 97 ? 9.197 15.313 16.070 1.00 32.31 97 PRO A C 1
ATOM 750 O O . PRO A 1 97 ? 9.102 14.117 15.766 1.00 32.31 97 PRO A O 1
ATOM 753 N N . PRO A 1 98 ? 9.513 16.252 15.162 1.00 40.03 98 PRO A N 1
ATOM 754 C CA . PRO A 1 98 ? 9.822 15.920 13.783 1.00 40.03 98 PRO A CA 1
ATOM 755 C C . PRO A 1 98 ? 11.028 14.980 13.776 1.00 40.03 98 PRO A C 1
ATOM 757 O O . PRO A 1 98 ? 12.157 15.388 14.052 1.00 40.03 98 PRO A O 1
ATOM 760 N N . LEU A 1 99 ? 10.793 13.702 13.480 1.00 39.84 99 LEU A N 1
ATOM 761 C CA . LEU A 1 99 ? 11.867 12.802 13.098 1.00 39.84 99 LEU A CA 1
ATOM 762 C C . LEU A 1 99 ? 12.369 13.295 11.742 1.00 39.84 99 LEU A C 1
ATOM 764 O O . LEU A 1 99 ? 11.758 13.043 10.705 1.00 39.84 99 LEU A O 1
ATOM 768 N N . LEU A 1 100 ? 13.455 14.065 11.795 1.00 36.16 100 LEU A N 1
ATOM 769 C CA . LEU A 1 100 ? 14.308 14.359 10.656 1.00 36.16 100 LEU A CA 1
ATOM 770 C C . LEU A 1 100 ? 14.714 13.021 10.020 1.00 36.16 100 LEU A C 1
ATOM 772 O O . LEU A 1 100 ? 15.305 12.169 10.689 1.00 36.16 100 LEU A O 1
ATOM 776 N N . PHE A 1 101 ? 14.342 12.843 8.753 1.00 40.88 101 PHE A N 1
ATOM 777 C CA . PHE A 1 101 ? 14.958 11.875 7.850 1.00 40.88 101 PHE A CA 1
ATOM 778 C C . PHE A 1 101 ? 16.150 12.531 7.157 1.00 40.88 101 PHE A C 1
ATOM 780 O O . PHE A 1 101 ? 16.040 13.738 6.838 1.00 40.88 101 PHE A O 1
#